Protein AF-A0A926DI66-F1 (afdb_monomer)

Sequence (82 aa):
MISLKTDSINLLYDCYIKQRSNLLWVLECKDLINIDHNLGNQLRDAVGDELLIYGFNGDEPNQYGILLESLIDEIGRLFIYN

Secondary structure (DSSP, 8-state):
-----HHHHHHHHHHHHHH-GGGTHHHH-SSPP---HHHHHHHHHHHHHHHHHHSEETTEE-HHHHHHHHHHHHHHHTTTT-

Radius of gyration: 12.32 Å; Cα contacts (8 Å, |Δi|>4): 85; chains: 1; bounding box: 29×22×31 Å

Mean predicted aligned error: 3.54 Å

pLDDT: mean 91.26, std 7.17, range [57.5, 97.62]

Nearest PDB structures (foldseek):
  3ajf-assembly2_C  TM=5.263E-01  e=6.633E+00  Rice hoja blanca virus - cr
  2jqq-assembly1_A  TM=3.575E-01  e=5.280E+00  Saccharomyces cerevisiae
  2hvs-assembly1_A  TM=3.018E-01  e=3.543E+00  Tequatrovirus T4

Structure (mmCIF, N/CA/C/O backbone):
data_AF-A0A926DI66-F1
#
_entry.id   AF-A0A926DI66-F1
#
loop_
_atom_site.group_PDB
_atom_site.id
_atom_site.type_symbol
_atom_site.label_atom_id
_atom_site.label_alt_id
_atom_site.label_comp_id
_atom_site.label_asym_id
_atom_site.label_entity_id
_atom_site.label_seq_id
_atom_site.pdbx_PDB_ins_code
_atom_site.Cartn_x
_atom_site.Cartn_y
_atom_site.Cartn_z
_atom_site.occupancy
_atom_site.B_iso_or_equiv
_atom_site.auth_seq_id
_atom_site.auth_comp_id
_atom_site.auth_asym_id
_atom_site.auth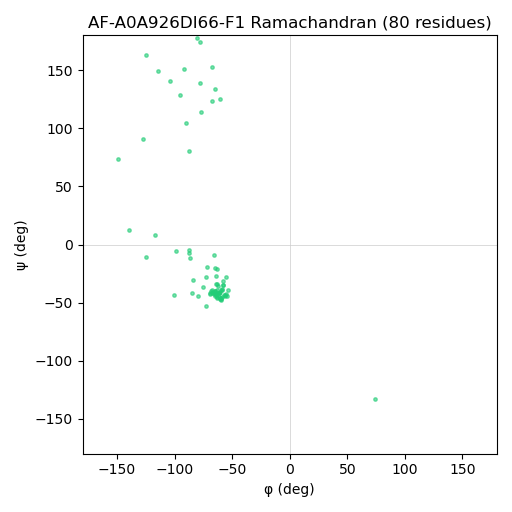_atom_id
_atom_site.pdbx_PDB_model_num
ATOM 1 N N . MET A 1 1 ? -8.829 5.418 12.792 1.00 69.44 1 MET A N 1
ATOM 2 C CA . MET A 1 1 ? -7.514 5.993 12.527 1.00 69.44 1 MET A CA 1
ATOM 3 C C . MET 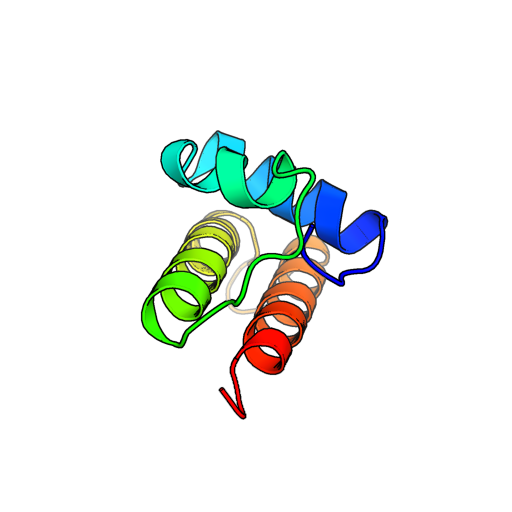A 1 1 ? -6.430 4.960 12.747 1.00 69.44 1 MET A C 1
ATOM 5 O O . MET A 1 1 ? -6.307 4.392 13.828 1.00 69.44 1 MET A O 1
ATOM 9 N N . ILE A 1 2 ? -5.682 4.709 11.684 1.00 76.12 2 ILE A N 1
ATOM 10 C CA . ILE A 1 2 ? -4.489 3.870 11.651 1.00 76.12 2 ILE A CA 1
ATOM 11 C C . ILE A 1 2 ? -3.314 4.663 12.237 1.00 76.12 2 ILE A C 1
ATOM 13 O O . ILE A 1 2 ? -3.183 5.862 11.992 1.00 76.12 2 ILE A O 1
ATOM 17 N N . SER A 1 3 ? -2.476 4.009 13.042 1.00 79.00 3 SER A N 1
ATOM 18 C CA . SER A 1 3 ? -1.324 4.651 13.683 1.00 79.00 3 SER A CA 1
ATOM 19 C C . SER A 1 3 ? -0.096 4.592 12.770 1.00 79.00 3 SER A C 1
ATOM 21 O O . SER A 1 3 ? 0.762 3.728 12.914 1.00 79.00 3 SER A O 1
ATOM 23 N N . LEU A 1 4 ? -0.035 5.508 11.802 1.00 80.75 4 LEU A N 1
ATOM 24 C CA . LEU A 1 4 ? 1.120 5.724 10.926 1.00 80.75 4 LEU A CA 1
ATOM 25 C C . LEU A 1 4 ? 1.576 7.187 10.984 1.00 80.75 4 LEU A C 1
ATOM 27 O O . LEU A 1 4 ? 0.838 8.069 11.426 1.00 80.75 4 LEU A O 1
ATOM 31 N N . LYS A 1 5 ? 2.805 7.452 10.528 1.00 86.94 5 LYS A N 1
ATOM 32 C CA . LYS A 1 5 ? 3.310 8.822 10.347 1.00 86.94 5 LYS A CA 1
ATOM 33 C C . LYS A 1 5 ? 2.548 9.521 9.218 1.00 86.94 5 LYS A C 1
ATOM 35 O O . LYS A 1 5 ? 2.103 8.866 8.281 1.00 86.94 5 LYS A O 1
ATOM 40 N N . THR A 1 6 ? 2.451 10.850 9.268 1.00 86.50 6 THR A N 1
ATOM 41 C CA . THR A 1 6 ? 1.718 11.648 8.268 1.00 86.50 6 THR A CA 1
ATOM 42 C C . THR A 1 6 ? 2.180 11.381 6.835 1.00 86.50 6 THR A C 1
ATOM 44 O O . THR A 1 6 ? 1.345 11.177 5.961 1.00 86.50 6 THR A O 1
ATOM 47 N N . ASP A 1 7 ? 3.491 11.315 6.595 1.00 89.44 7 ASP A N 1
ATOM 48 C CA . ASP A 1 7 ? 4.029 11.058 5.252 1.00 89.44 7 ASP A CA 1
ATOM 49 C C . ASP A 1 7 ? 3.652 9.658 4.750 1.00 89.44 7 ASP A C 1
ATOM 51 O O . ASP A 1 7 ? 3.247 9.500 3.599 1.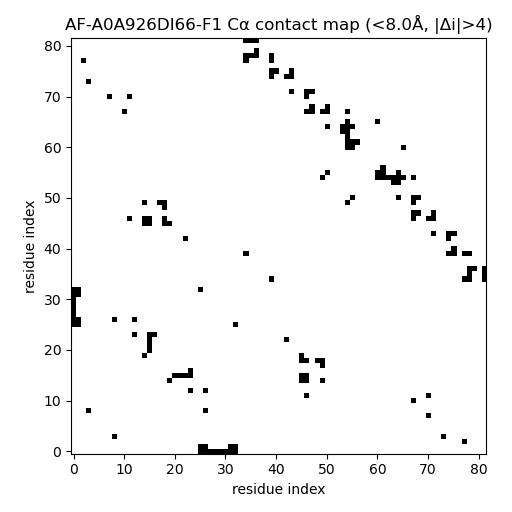00 89.44 7 ASP A O 1
ATOM 55 N N . SER A 1 8 ? 3.686 8.659 5.636 1.00 90.50 8 SER A N 1
ATOM 56 C CA . SER A 1 8 ? 3.231 7.295 5.353 1.00 90.50 8 SER A CA 1
ATOM 57 C C . SER A 1 8 ? 1.734 7.253 5.039 1.00 90.50 8 SER A C 1
ATOM 59 O O . SER A 1 8 ? 1.326 6.537 4.133 1.00 90.50 8 SER A O 1
ATOM 61 N N . ILE A 1 9 ? 0.910 8.041 5.742 1.00 91.06 9 ILE A N 1
ATOM 62 C CA . ILE A 1 9 ? -0.533 8.151 5.470 1.00 91.06 9 ILE A CA 1
ATOM 63 C C . ILE A 1 9 ? -0.781 8.768 4.092 1.00 91.06 9 ILE A C 1
ATOM 65 O O . ILE A 1 9 ? -1.608 8.249 3.348 1.00 91.06 9 ILE A O 1
ATOM 69 N N . ASN A 1 10 ? -0.064 9.836 3.735 1.00 93.19 10 ASN A N 1
ATOM 70 C CA . ASN A 1 10 ? -0.206 10.477 2.426 1.00 93.19 10 ASN A CA 1
ATOM 71 C C . ASN A 1 10 ? 0.193 9.520 1.295 1.00 93.19 10 ASN A C 1
ATOM 73 O O . ASN A 1 10 ? -0.550 9.355 0.332 1.00 93.19 10 ASN A O 1
ATOM 77 N N . LEU A 1 11 ? 1.326 8.829 1.450 1.00 94.38 11 LEU A N 1
ATOM 78 C CA . LEU A 1 11 ? 1.775 7.831 0.483 1.00 94.38 11 LEU A CA 1
ATOM 79 C C . LEU A 1 11 ? 0.773 6.673 0.353 1.00 94.38 11 LEU A C 1
ATOM 81 O O . LEU A 1 11 ? 0.469 6.233 -0.755 1.00 94.38 11 LEU A O 1
ATOM 85 N N . LEU A 1 12 ? 0.226 6.203 1.474 1.00 93.25 12 LEU A N 1
ATOM 86 C CA . LEU A 1 12 ? -0.772 5.137 1.498 1.00 93.25 12 LEU A CA 1
ATOM 87 C C . LEU A 1 12 ? -2.083 5.556 0.825 1.00 93.25 12 LEU A C 1
ATOM 89 O O . LEU A 1 12 ? -2.681 4.774 0.088 1.00 93.25 12 LEU A O 1
ATOM 93 N N . TYR A 1 13 ? -2.504 6.802 1.041 1.00 94.44 13 TYR A N 1
ATOM 94 C CA . TYR A 1 13 ? -3.671 7.389 0.393 1.00 94.44 13 TYR A CA 1
ATOM 95 C C . TYR A 1 13 ? -3.517 7.407 -1.133 1.00 94.44 13 TYR A C 1
ATOM 97 O O . TYR A 1 13 ? -4.415 6.951 -1.843 1.00 94.44 13 TYR A O 1
ATOM 105 N N . ASP A 1 14 ? -2.358 7.844 -1.636 1.00 93.88 14 ASP A N 1
ATOM 106 C CA . ASP A 1 14 ? -2.062 7.847 -3.072 1.00 93.88 14 ASP A CA 1
ATOM 107 C C . ASP A 1 14 ? -2.089 6.432 -3.667 1.00 93.88 14 ASP A C 1
ATOM 109 O O . ASP A 1 14 ? -2.662 6.223 -4.741 1.00 93.88 14 ASP A O 1
ATOM 113 N N . CYS A 1 15 ? -1.528 5.447 -2.955 1.00 93.62 15 CYS A N 1
ATOM 114 C CA . CYS A 1 15 ? -1.576 4.043 -3.373 1.00 93.62 15 CYS A CA 1
ATOM 115 C C . CYS A 1 15 ? -3.023 3.539 -3.453 1.00 93.62 15 CYS A C 1
ATOM 117 O O . CYS A 1 15 ? -3.415 2.909 -4.435 1.00 93.62 15 CYS A O 1
ATOM 119 N N . TYR A 1 16 ? -3.853 3.844 -2.453 1.00 92.81 16 TYR A N 1
ATOM 120 C CA . TYR A 1 16 ? -5.241 3.384 -2.429 1.00 92.81 16 TYR A CA 1
ATOM 121 C C . TYR A 1 16 ? -6.087 4.039 -3.510 1.00 92.81 16 TYR A C 1
ATOM 123 O O . TYR A 1 16 ? -6.859 3.337 -4.151 1.00 92.81 16 TYR A O 1
ATOM 131 N N . ILE A 1 17 ? -5.922 5.334 -3.789 1.00 92.81 17 ILE A N 1
ATOM 132 C CA . ILE A 1 17 ? -6.641 5.972 -4.902 1.00 92.81 17 ILE A CA 1
ATOM 133 C C . ILE A 1 17 ? -6.364 5.257 -6.228 1.00 92.81 17 ILE A C 1
ATOM 135 O O . ILE A 1 17 ? -7.295 5.045 -7.006 1.00 92.81 17 ILE A O 1
ATOM 139 N N . LYS A 1 18 ? -5.102 4.902 -6.493 1.00 91.88 18 LYS A N 1
ATOM 140 C CA . LYS A 1 18 ? -4.685 4.329 -7.779 1.00 91.88 18 LYS A CA 1
ATOM 141 C C . LYS A 1 18 ? -4.998 2.843 -7.897 1.00 91.88 18 LYS A C 1
ATOM 143 O O . LYS A 1 18 ? -5.471 2.411 -8.943 1.00 91.88 18 LYS A O 1
ATOM 148 N N . GLN A 1 19 ? -4.716 2.080 -6.843 1.00 92.62 19 GLN A N 1
ATOM 149 C CA . GLN A 1 19 ? -4.719 0.620 -6.897 1.00 92.62 19 GLN A CA 1
ATOM 150 C C . GLN A 1 19 ? -5.999 0.019 -6.314 1.00 92.62 19 GLN A C 1
ATOM 152 O O . GLN A 1 19 ? -6.569 -0.898 -6.903 1.00 92.62 19 GLN A O 1
ATOM 157 N N . ARG A 1 20 ? -6.478 0.522 -5.164 1.00 89.94 20 ARG A N 1
ATOM 158 C CA . ARG A 1 20 ? -7.602 -0.071 -4.407 1.00 89.94 20 ARG A CA 1
ATOM 159 C C . ARG A 1 20 ? -8.418 0.970 -3.644 1.00 89.94 20 ARG A C 1
ATOM 161 O O . ARG A 1 20 ? -8.375 1.053 -2.415 1.00 89.94 20 ARG A O 1
ATOM 168 N N . SER A 1 21 ? -9.217 1.747 -4.373 1.00 92.88 21 SER A N 1
ATOM 169 C CA . SER A 1 21 ? -9.992 2.859 -3.797 1.00 92.88 21 SER A CA 1
ATOM 170 C C . SER A 1 21 ? -11.035 2.402 -2.772 1.00 92.88 21 SER A C 1
ATOM 172 O O . SER A 1 21 ? -11.423 3.161 -1.885 1.00 92.88 21 SER A O 1
ATOM 174 N N . ASN A 1 22 ? -11.428 1.127 -2.816 1.00 92.75 22 ASN A N 1
ATOM 175 C CA . ASN A 1 22 ? -12.296 0.497 -1.827 1.00 92.75 22 ASN A CA 1
ATOM 176 C C . ASN A 1 22 ? -11.668 0.381 -0.423 1.00 92.75 22 ASN A C 1
ATOM 178 O O . ASN A 1 22 ? -12.380 0.002 0.501 1.00 92.75 22 ASN A O 1
ATOM 182 N N . LEU A 1 23 ? -10.374 0.677 -0.248 1.00 93.25 23 LEU A N 1
ATOM 183 C CA . LEU A 1 23 ? -9.679 0.667 1.048 1.00 93.25 23 LEU A CA 1
ATOM 184 C C . LEU A 1 23 ? -9.528 2.063 1.676 1.00 93.25 23 LEU A C 1
ATOM 186 O O . LEU A 1 23 ? -9.103 2.166 2.826 1.00 93.25 23 LEU A O 1
ATOM 190 N N . LEU A 1 24 ? -9.916 3.139 0.976 1.00 92.56 24 LEU A N 1
ATOM 191 C CA . LEU A 1 24 ? -9.766 4.521 1.465 1.00 92.56 24 LEU A CA 1
ATOM 192 C C . LEU A 1 24 ? -10.470 4.778 2.800 1.00 92.56 24 LEU A C 1
ATOM 194 O O . LEU A 1 24 ? -9.964 5.533 3.629 1.00 92.56 24 LEU A O 1
ATOM 198 N N . TRP A 1 25 ? -11.581 4.083 3.055 1.00 91.88 25 TRP A N 1
ATOM 199 C CA . TRP A 1 25 ? -12.327 4.205 4.308 1.00 91.88 25 TRP A CA 1
ATOM 200 C C . TRP A 1 25 ? -11.460 3.933 5.549 1.00 91.88 25 TRP A C 1
ATOM 202 O O . TRP A 1 25 ? -11.729 4.488 6.614 1.00 91.88 25 TRP A O 1
ATOM 212 N N . VAL A 1 26 ? -10.402 3.117 5.429 1.00 90.31 26 VAL A N 1
ATOM 213 C CA . VAL A 1 26 ? -9.472 2.817 6.531 1.00 90.31 26 VAL A CA 1
ATOM 214 C C . VAL A 1 26 ? -8.729 4.078 6.984 1.00 90.31 26 VAL A C 1
ATOM 216 O O . VAL A 1 26 ? -8.455 4.250 8.174 1.00 90.31 26 VAL A O 1
ATOM 219 N N . LEU A 1 27 ? -8.437 4.984 6.048 1.00 88.44 27 LEU A N 1
ATOM 220 C CA . LEU A 1 27 ? -7.749 6.251 6.304 1.00 88.44 27 LEU A CA 1
ATOM 221 C C . LEU A 1 27 ? -8.714 7.344 6.780 1.00 88.44 27 LEU A C 1
ATOM 223 O O . LEU A 1 27 ? -8.337 8.197 7.578 1.00 88.44 27 LEU A O 1
ATOM 227 N N . GLU A 1 28 ? -9.969 7.290 6.338 1.00 86.94 28 GLU A N 1
ATOM 228 C CA . GLU A 1 28 ? -11.003 8.283 6.661 1.00 86.94 28 GLU A CA 1
ATOM 229 C C . GLU A 1 28 ? -11.743 7.990 7.978 1.00 86.94 28 GLU A C 1
ATOM 231 O O . GLU A 1 28 ? -12.481 8.831 8.501 1.00 86.94 28 GLU A O 1
ATOM 236 N N . CYS A 1 29 ? -11.558 6.793 8.538 1.00 85.75 29 CYS A N 1
ATOM 237 C CA . CYS A 1 29 ? -12.234 6.378 9.756 1.00 85.75 29 CYS A CA 1
ATOM 238 C C . CYS A 1 29 ? -11.769 7.182 10.981 1.00 85.75 29 CYS A C 1
ATOM 240 O O . CYS A 1 29 ? -10.589 7.170 11.359 1.00 85.75 29 CYS A O 1
ATOM 242 N N . LYS A 1 30 ? -12.733 7.820 11.656 1.00 82.25 30 LYS A N 1
ATOM 243 C CA . LYS A 1 30 ? -12.512 8.623 12.870 1.00 82.25 30 LYS A CA 1
ATOM 244 C C . LYS A 1 30 ? -12.204 7.773 14.107 1.00 82.25 30 LYS A C 1
ATOM 246 O O . LYS A 1 30 ? -11.468 8.231 14.976 1.00 82.25 30 LYS A O 1
ATOM 251 N N . ASP A 1 31 ? -12.700 6.540 14.153 1.00 86.44 31 ASP A N 1
ATOM 252 C CA . ASP A 1 31 ? -12.515 5.617 15.277 1.00 86.44 31 ASP A CA 1
ATOM 253 C C . ASP A 1 31 ? -11.289 4.728 15.080 1.00 86.44 31 ASP A C 1
ATOM 255 O O . ASP A 1 31 ? -10.899 4.446 13.949 1.00 86.44 31 ASP A O 1
ATOM 259 N N . LEU A 1 32 ? -10.646 4.278 16.160 1.00 80.31 32 LEU A N 1
ATOM 260 C CA . LEU A 1 32 ? -9.497 3.374 16.063 1.00 80.31 32 LEU A CA 1
ATOM 261 C C . LEU A 1 32 ? -9.920 2.064 15.371 1.00 80.31 32 LEU A C 1
ATOM 263 O O . LEU A 1 32 ? -10.866 1.413 15.809 1.00 80.31 32 LEU A O 1
ATOM 267 N N . ILE A 1 33 ? -9.228 1.686 14.294 1.00 83.69 33 ILE A N 1
ATOM 268 C CA . ILE A 1 33 ? -9.515 0.442 13.568 1.00 83.69 33 ILE A CA 1
ATOM 269 C C . ILE A 1 33 ? -8.575 -0.631 14.095 1.00 83.69 33 ILE A C 1
ATOM 271 O O . ILE A 1 33 ?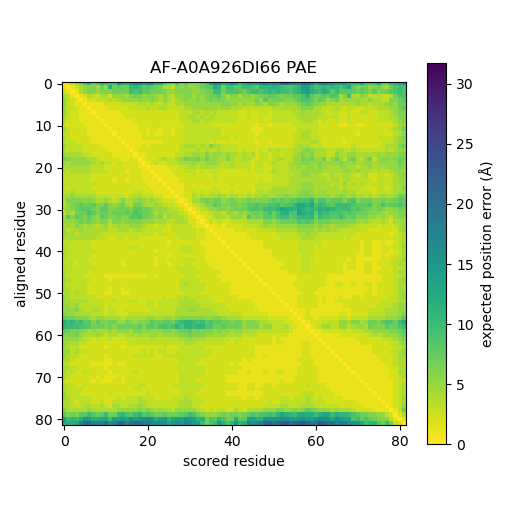 -7.360 -0.430 14.103 1.00 83.69 33 ILE A O 1
ATOM 275 N N . ASN A 1 34 ? -9.131 -1.776 14.486 1.00 85.19 34 ASN A N 1
ATOM 276 C CA . ASN A 1 34 ? -8.323 -2.968 14.683 1.00 85.19 34 ASN A CA 1
ATOM 277 C C . ASN A 1 34 ? -7.987 -3.571 13.314 1.00 85.19 34 ASN A C 1
ATOM 279 O O . ASN A 1 34 ? -8.887 -4.002 12.593 1.00 85.19 34 ASN A O 1
ATOM 283 N N . ILE A 1 35 ? -6.709 -3.556 12.944 1.00 89.25 35 ILE A N 1
ATOM 284 C CA . ILE A 1 35 ? -6.237 -4.145 11.692 1.00 89.25 35 ILE A CA 1
ATOM 285 C C . ILE A 1 35 ? -5.886 -5.599 11.989 1.00 89.25 35 ILE A C 1
ATOM 287 O O . ILE A 1 35 ? -4.870 -5.883 12.623 1.00 89.25 35 ILE A O 1
ATOM 291 N N . ASP A 1 36 ? -6.758 -6.506 11.559 1.00 92.12 36 ASP A N 1
ATOM 292 C CA . ASP A 1 36 ? -6.479 -7.938 11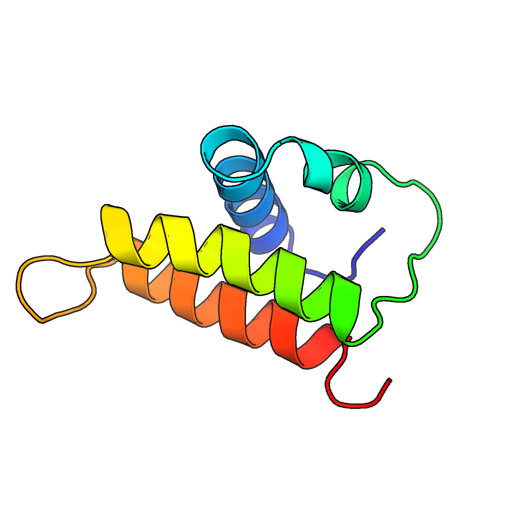.577 1.00 92.12 36 ASP A CA 1
ATOM 293 C C . ASP A 1 36 ? -5.556 -8.340 10.414 1.00 92.12 36 ASP A C 1
ATOM 295 O O . ASP A 1 36 ? -5.230 -7.537 9.534 1.00 92.12 36 ASP A O 1
ATOM 299 N N . HIS A 1 37 ? -5.141 -9.606 10.392 1.00 93.06 37 HIS A N 1
ATOM 300 C CA . HIS A 1 37 ? -4.293 -10.137 9.328 1.00 93.06 37 HIS A CA 1
ATOM 301 C C . HIS A 1 37 ? -4.896 -9.996 7.922 1.00 93.06 37 HIS A C 1
ATOM 303 O O . HIS A 1 37 ? -4.155 -9.786 6.965 1.00 93.06 37 HIS A O 1
ATOM 309 N N . ASN A 1 38 ? -6.217 -10.117 7.766 1.00 94.12 38 ASN A N 1
ATOM 310 C CA . ASN A 1 38 ? -6.850 -10.069 6.450 1.00 94.12 38 ASN A CA 1
ATOM 311 C C . ASN A 1 38 ? -6.849 -8.639 5.906 1.00 94.12 38 ASN A C 1
ATOM 313 O O . ASN A 1 38 ? -6.347 -8.392 4.810 1.00 94.12 38 ASN A O 1
ATOM 317 N N . LEU A 1 39 ? -7.357 -7.692 6.695 1.00 93.44 39 LEU A N 1
ATOM 318 C CA . LEU A 1 39 ? -7.332 -6.283 6.339 1.00 93.44 39 LEU A CA 1
ATOM 319 C C . LEU A 1 39 ? -5.887 -5.822 6.148 1.00 93.44 39 LEU A C 1
ATOM 321 O O . LEU A 1 39 ? -5.574 -5.243 5.118 1.00 93.44 39 LEU A O 1
ATOM 325 N N . GLY A 1 40 ? -4.994 -6.148 7.082 1.00 93.81 40 GLY A N 1
ATOM 326 C CA . GLY A 1 40 ? -3.579 -5.795 7.016 1.00 93.81 40 GLY A CA 1
ATOM 327 C C . GLY A 1 40 ? -2.883 -6.269 5.740 1.00 93.81 40 GLY A C 1
ATOM 328 O O . GLY A 1 40 ? -2.154 -5.495 5.117 1.00 93.81 40 GLY A O 1
ATOM 329 N N . ASN A 1 41 ? -3.155 -7.499 5.300 1.00 94.56 41 ASN A N 1
ATOM 330 C CA . ASN A 1 41 ? -2.640 -8.003 4.028 1.00 94.56 41 ASN A CA 1
ATOM 331 C C . ASN A 1 41 ? -3.229 -7.246 2.832 1.00 94.56 41 ASN A C 1
ATOM 333 O O . ASN A 1 41 ? -2.469 -6.834 1.968 1.00 94.56 41 ASN A O 1
ATOM 337 N N . GLN A 1 42 ? -4.534 -6.950 2.817 1.00 95.25 42 GLN A N 1
ATOM 338 C CA . GLN A 1 42 ? -5.135 -6.142 1.742 1.00 95.25 42 GLN A CA 1
ATOM 339 C C . GLN A 1 42 ? 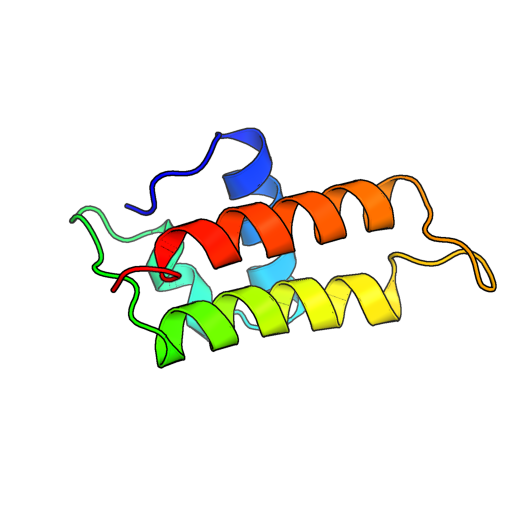-4.518 -4.739 1.641 1.00 95.25 42 GLN A C 1
ATOM 341 O O . GLN A 1 42 ? -4.308 -4.232 0.538 1.00 95.25 42 GLN A O 1
ATOM 346 N N . LEU A 1 43 ? -4.215 -4.113 2.785 1.00 94.00 43 LEU A N 1
ATOM 347 C CA . LEU A 1 43 ? -3.524 -2.823 2.839 1.00 94.00 43 LEU A CA 1
ATOM 348 C C . LEU A 1 43 ? -2.108 -2.927 2.248 1.00 94.00 43 LEU A C 1
ATOM 350 O O . LEU A 1 43 ? -1.719 -2.079 1.447 1.00 94.00 43 LEU A O 1
ATOM 354 N N . ARG A 1 44 ? -1.351 -3.977 2.601 1.00 95.44 44 ARG A N 1
ATOM 355 C CA . ARG A 1 44 ? -0.014 -4.232 2.035 1.00 95.44 44 ARG A CA 1
ATOM 356 C C . ARG A 1 44 ? -0.066 -4.505 0.539 1.00 95.44 44 ARG A C 1
ATOM 358 O O . ARG A 1 44 ? 0.756 -3.955 -0.182 1.00 95.44 44 ARG A O 1
ATOM 365 N N . ASP A 1 45 ? -1.021 -5.309 0.085 1.00 95.88 45 ASP A N 1
ATOM 366 C CA . ASP A 1 45 ? -1.155 -5.697 -1.320 1.00 95.88 45 ASP A CA 1
ATOM 367 C C . ASP A 1 45 ? -1.378 -4.473 -2.210 1.00 95.88 45 ASP A C 1
ATOM 369 O O . ASP A 1 45 ? -0.747 -4.359 -3.251 1.00 95.88 45 ASP A O 1
ATOM 373 N N . ALA A 1 46 ? -2.187 -3.499 -1.779 1.00 95.38 46 ALA A N 1
ATOM 374 C CA . ALA A 1 46 ? -2.383 -2.264 -2.542 1.00 95.38 46 ALA A CA 1
ATOM 375 C C . ALA A 1 46 ? -1.090 -1.441 -2.710 1.00 95.38 46 ALA A C 1
ATOM 377 O O . ALA A 1 46 ? -0.879 -0.830 -3.756 1.00 95.38 46 ALA A O 1
ATOM 378 N N . VAL A 1 47 ? -0.217 -1.423 -1.698 1.00 97.38 47 VAL A N 1
ATOM 379 C CA . VAL A 1 47 ? 1.102 -0.771 -1.790 1.00 97.38 47 VAL A CA 1
ATOM 380 C C . VAL A 1 47 ? 2.066 -1.617 -2.630 1.00 97.38 47 VAL A C 1
ATOM 382 O O . VAL A 1 47 ? 2.844 -1.072 -3.408 1.00 97.38 47 VAL A O 1
ATOM 385 N N . GLY A 1 48 ? 1.987 -2.945 -2.516 1.00 97.12 48 GLY A N 1
ATOM 386 C CA . GLY A 1 48 ? 2.744 -3.894 -3.332 1.00 97.12 48 GLY A CA 1
ATOM 387 C C . GLY A 1 48 ? 2.420 -3.784 -4.823 1.00 97.12 48 GLY A C 1
ATOM 388 O O . GLY A 1 48 ? 3.335 -3.770 -5.642 1.00 97.12 48 GLY A O 1
ATOM 389 N N . ASP A 1 49 ? 1.143 -3.622 -5.170 1.00 96.31 49 ASP A N 1
ATOM 390 C CA . ASP A 1 49 ? 0.678 -3.397 -6.540 1.00 96.31 49 ASP A CA 1
ATOM 391 C C . ASP A 1 49 ? 1.325 -2.116 -7.126 1.00 96.31 49 ASP A C 1
ATOM 393 O O . ASP A 1 49 ? 1.865 -2.140 -8.233 1.00 96.31 49 ASP A O 1
ATOM 397 N N . GLU A 1 50 ? 1.372 -1.011 -6.366 1.00 97.19 50 GLU A N 1
ATOM 398 C CA . GLU A 1 50 ? 2.055 0.232 -6.782 1.00 97.19 50 GLU A CA 1
ATOM 399 C C . GLU A 1 50 ? 3.578 0.035 -6.920 1.00 97.19 50 GLU A C 1
ATOM 401 O O . GLU A 1 50 ? 4.179 0.503 -7.892 1.00 97.19 50 GLU A O 1
ATOM 406 N N . LEU A 1 51 ? 4.203 -0.685 -5.980 1.00 97.31 51 LEU A N 1
ATOM 407 C CA . LEU A 1 51 ? 5.639 -0.992 -5.978 1.00 97.31 51 LEU A CA 1
ATOM 408 C C . LEU A 1 51 ? 6.041 -1.777 -7.228 1.00 97.31 51 LEU A C 1
ATOM 410 O O . LEU A 1 51 ? 7.011 -1.409 -7.887 1.00 97.31 51 LEU A O 1
ATOM 414 N N . LEU A 1 52 ? 5.275 -2.802 -7.601 1.00 96.12 52 LEU A N 1
ATOM 415 C CA . LEU A 1 52 ? 5.551 -3.617 -8.786 1.00 96.12 52 LEU A CA 1
ATOM 416 C C . LEU A 1 52 ? 5.473 -2.816 -10.091 1.00 96.12 52 LEU A C 1
ATOM 418 O O . LEU A 1 52 ? 6.223 -3.096 -11.024 1.00 96.12 52 LEU A O 1
ATOM 422 N N . ILE A 1 53 ? 4.579 -1.828 -10.168 1.00 95.81 53 ILE A N 1
ATOM 423 C CA . ILE A 1 53 ? 4.366 -1.051 -11.394 1.00 95.81 53 ILE A CA 1
ATOM 424 C C . ILE A 1 53 ? 5.363 0.111 -11.501 1.00 95.81 53 ILE A C 1
ATOM 426 O O . ILE A 1 53 ? 5.877 0.378 -12.588 1.00 95.81 53 ILE A O 1
ATOM 430 N N . TYR A 1 54 ? 5.634 0.813 -10.397 1.00 96.25 54 TYR A N 1
ATOM 431 C CA . TYR A 1 54 ? 6.337 2.103 -10.424 1.00 96.25 54 TYR A CA 1
ATOM 432 C C . TYR A 1 54 ? 7.586 2.169 -9.548 1.00 96.25 54 TYR A C 1
ATOM 434 O O . TYR A 1 54 ? 8.336 3.144 -9.625 1.00 96.25 54 TYR A O 1
ATOM 442 N N . GLY A 1 55 ? 7.818 1.180 -8.691 1.00 96.88 55 GLY A N 1
ATOM 443 C CA . GLY A 1 55 ? 8.877 1.233 -7.691 1.00 96.88 55 GLY A CA 1
ATOM 444 C C . GLY A 1 55 ? 10.239 0.732 -8.165 1.00 96.88 55 GLY A C 1
ATOM 445 O O . GLY A 1 55 ? 11.208 0.883 -7.430 1.00 96.88 55 GLY A O 1
ATOM 446 N N . PHE A 1 56 ? 10.358 0.208 -9.386 1.00 97.00 56 PHE A N 1
ATOM 447 C CA . PHE A 1 56 ? 11.614 -0.339 -9.907 1.00 97.00 56 PHE A CA 1
ATOM 448 C C . PHE A 1 56 ? 12.162 0.459 -11.093 1.00 97.00 56 PHE A C 1
ATOM 450 O O . PHE A 1 56 ? 11.420 1.065 -11.868 1.00 97.00 56 PHE A O 1
ATOM 457 N N . ASN A 1 57 ? 13.486 0.471 -11.229 1.00 95.25 57 ASN A N 1
ATOM 458 C CA . ASN A 1 57 ? 14.199 0.939 -12.413 1.00 95.25 57 ASN A CA 1
ATOM 459 C C . ASN A 1 57 ? 15.168 -0.161 -12.867 1.00 95.25 57 ASN A C 1
ATOM 461 O O . ASN A 1 57 ? 16.304 -0.235 -12.398 1.00 95.25 57 ASN A O 1
ATOM 465 N N . GLY A 1 58 ? 14.696 -1.035 -13.757 1.00 93.56 58 GLY A N 1
ATOM 466 C CA . GLY A 1 58 ? 15.353 -2.318 -14.007 1.00 93.56 58 GLY A CA 1
ATOM 467 C C . GLY A 1 58 ? 15.103 -3.272 -12.840 1.00 93.56 58 GLY A C 1
ATOM 468 O O . GLY A 1 58 ? 13.970 -3.369 -12.376 1.00 93.56 58 GLY A O 1
ATOM 469 N N . ASP A 1 59 ? 16.154 -3.934 -12.361 1.00 92.25 59 ASP A N 1
ATOM 470 C CA . ASP A 1 59 ? 16.067 -4.901 -11.256 1.00 92.25 59 ASP A CA 1
ATOM 471 C C . ASP A 1 59 ? 16.197 -4.253 -9.864 1.00 92.25 59 ASP A C 1
ATOM 473 O O . ASP A 1 59 ? 16.001 -4.916 -8.849 1.00 92.25 59 ASP A O 1
ATOM 477 N N . GLU A 1 60 ? 16.515 -2.957 -9.801 1.00 94.94 60 GLU A N 1
ATOM 478 C CA . GLU A 1 60 ? 16.749 -2.233 -8.549 1.00 94.94 60 GLU A CA 1
ATOM 479 C C . GLU A 1 60 ? 15.552 -1.341 -8.184 1.00 94.94 60 GLU A C 1
ATOM 481 O O . GLU A 1 60 ? 14.979 -0.679 -9.066 1.00 94.94 60 GLU A O 1
ATOM 486 N N . PRO A 1 61 ? 15.174 -1.256 -6.896 1.00 96.19 61 PRO A N 1
ATOM 487 C CA . 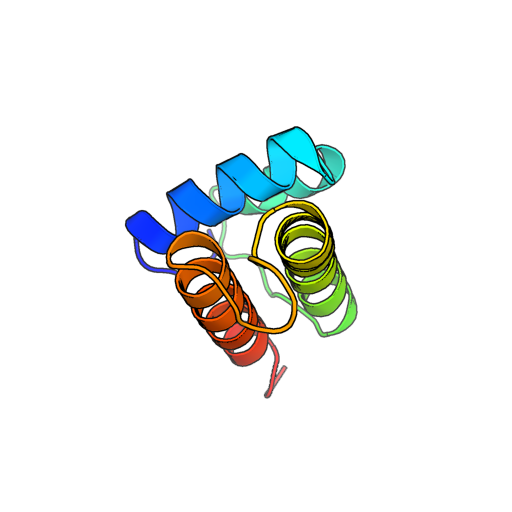PRO A 1 61 ? 14.161 -0.315 -6.451 1.00 96.19 61 PRO A CA 1
ATOM 488 C C . PRO A 1 61 ? 14.653 1.126 -6.639 1.00 96.19 61 PRO A C 1
ATOM 490 O O . PRO A 1 61 ? 15.773 1.498 -6.286 1.00 96.19 61 PRO A O 1
ATOM 493 N N . ASN A 1 62 ? 13.793 1.969 -7.203 1.00 97.50 62 ASN A N 1
ATOM 494 C CA . ASN A 1 62 ? 14.037 3.402 -7.296 1.00 97.50 62 ASN A CA 1
ATOM 495 C C . ASN A 1 62 ? 13.686 4.096 -5.962 1.00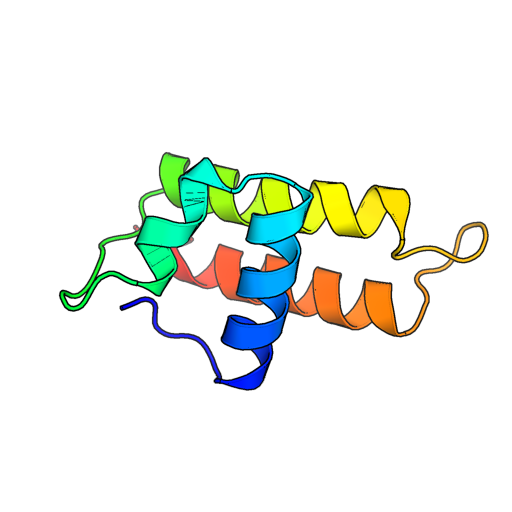 97.50 62 ASN A C 1
ATOM 497 O O . ASN A 1 62 ? 13.202 3.471 -5.018 1.00 97.50 62 ASN A O 1
ATOM 501 N N . GLN A 1 63 ? 13.905 5.412 -5.869 1.00 97.19 63 GLN A N 1
ATOM 502 C CA . GLN A 1 63 ? 13.629 6.156 -4.632 1.00 97.19 63 GLN A CA 1
ATOM 503 C C . GLN A 1 63 ? 12.166 6.033 -4.174 1.00 97.19 63 GLN A C 1
ATOM 505 O O . GLN A 1 63 ? 11.908 5.988 -2.975 1.00 97.19 63 GLN A O 1
ATOM 510 N N . TYR A 1 64 ? 11.219 5.965 -5.112 1.00 97.00 64 TYR A N 1
ATOM 511 C CA . TYR A 1 64 ? 9.813 5.746 -4.792 1.00 97.00 64 TYR A CA 1
ATOM 512 C C . TYR A 1 64 ? 9.575 4.321 -4.276 1.00 97.00 64 TYR A C 1
ATOM 514 O O . TYR A 1 64 ? 8.922 4.152 -3.250 1.00 97.00 64 TYR A O 1
ATOM 522 N N . GLY A 1 65 ? 10.186 3.315 -4.908 1.00 97.62 65 GLY A N 1
ATOM 523 C CA . GLY A 1 65 ? 10.137 1.922 -4.465 1.00 97.62 65 GLY A CA 1
ATOM 524 C C . GLY A 1 65 ? 10.622 1.725 -3.032 1.00 97.62 65 GLY A C 1
ATOM 525 O O . GLY A 1 65 ? 9.928 1.096 -2.243 1.00 97.62 65 GLY A O 1
ATOM 526 N N . ILE A 1 66 ? 11.735 2.358 -2.651 1.00 97.56 66 ILE A N 1
ATOM 527 C CA . ILE A 1 66 ? 12.266 2.297 -1.275 1.00 97.56 66 ILE A CA 1
ATOM 528 C C . ILE A 1 66 ? 11.244 2.831 -0.254 1.00 97.56 66 ILE A C 1
ATOM 530 O O . ILE A 1 66 ? 11.089 2.279 0.837 1.00 97.56 66 ILE A O 1
ATOM 534 N N . LEU A 1 67 ? 10.520 3.904 -0.597 1.00 97.25 67 LEU A N 1
ATOM 535 C CA . LEU A 1 67 ? 9.471 4.448 0.271 1.00 97.25 67 LEU A CA 1
ATOM 536 C C . LEU A 1 67 ? 8.281 3.487 0.391 1.00 97.25 67 LEU A C 1
ATOM 538 O O . LEU A 1 67 ? 7.740 3.324 1.485 1.00 97.25 67 LEU A O 1
ATOM 542 N N . LEU A 1 68 ? 7.896 2.832 -0.707 1.00 97.44 68 LEU A N 1
ATOM 543 C CA . LEU A 1 68 ? 6.816 1.844 -0.723 1.00 97.44 68 LEU A CA 1
ATOM 544 C C . LEU A 1 68 ? 7.182 0.584 0.073 1.00 97.44 68 LEU A C 1
ATOM 546 O O . LEU A 1 68 ? 6.359 0.107 0.848 1.00 97.44 68 LEU A O 1
ATOM 550 N N . GLU A 1 69 ? 8.413 0.083 -0.036 1.00 96.81 69 GLU A N 1
ATOM 551 C CA . GLU A 1 69 ? 8.904 -1.039 0.778 1.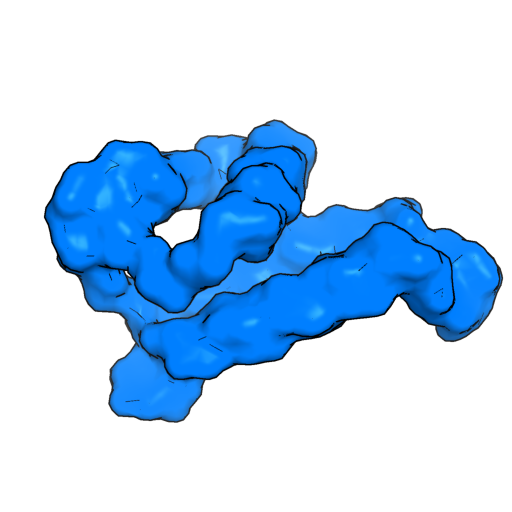00 96.81 69 GLU A CA 1
ATOM 552 C C . GLU A 1 69 ? 8.870 -0.704 2.273 1.00 96.81 69 GLU A C 1
ATOM 554 O O . GLU A 1 69 ? 8.312 -1.457 3.074 1.00 96.81 69 GLU A O 1
ATOM 559 N N . SER A 1 70 ? 9.371 0.478 2.650 1.00 96.12 70 SER A N 1
ATOM 560 C CA . SER A 1 70 ? 9.294 0.954 4.035 1.00 96.12 70 SER A CA 1
ATOM 561 C C . SER A 1 70 ? 7.845 1.044 4.529 1.00 96.12 70 SER A C 1
ATOM 563 O O . SER A 1 70 ? 7.566 0.732 5.689 1.00 96.12 70 SER A O 1
ATOM 565 N N . LEU A 1 71 ? 6.913 1.462 3.668 1.00 96.38 71 LEU A N 1
ATOM 566 C CA . LEU A 1 71 ? 5.492 1.535 3.997 1.00 96.38 71 LEU A CA 1
ATOM 567 C C . LEU A 1 71 ? 4.868 0.142 4.162 1.00 96.38 71 LEU A C 1
ATOM 569 O O . LEU A 1 71 ? 4.113 -0.073 5.109 1.00 96.38 71 LEU A O 1
ATOM 573 N N . ILE A 1 72 ? 5.210 -0.822 3.304 1.00 96.06 72 ILE A N 1
ATOM 574 C CA . ILE A 1 72 ? 4.776 -2.223 3.427 1.00 96.06 72 ILE A CA 1
ATOM 575 C C . ILE A 1 72 ? 5.203 -2.798 4.784 1.00 96.06 72 ILE A C 1
ATOM 577 O O . ILE A 1 72 ? 4.397 -3.443 5.464 1.00 96.06 72 ILE A O 1
ATOM 581 N N . ASP A 1 73 ? 6.436 -2.523 5.209 1.00 94.38 73 ASP A N 1
ATOM 582 C CA . ASP A 1 73 ? 6.951 -2.940 6.514 1.00 94.38 73 ASP A CA 1
ATOM 583 C C . ASP A 1 73 ? 6.242 -2.237 7.679 1.00 94.38 73 ASP A C 1
ATOM 585 O O . ASP A 1 73 ? 5.943 -2.862 8.701 1.00 94.38 73 ASP A O 1
ATOM 589 N N . GLU A 1 74 ? 5.957 -0.937 7.549 1.00 93.75 74 GLU A N 1
ATOM 590 C CA . GLU A 1 74 ? 5.175 -0.183 8.533 1.00 93.75 74 GLU A CA 1
ATOM 591 C C . GLU A 1 74 ? 3.766 -0.755 8.703 1.00 93.75 74 GLU A C 1
ATOM 593 O O . GLU A 1 74 ? 3.343 -0.978 9.838 1.00 93.75 74 GLU A O 1
ATOM 598 N N . ILE A 1 75 ? 3.073 -1.055 7.603 1.00 92.62 75 ILE A N 1
ATOM 599 C CA . ILE A 1 75 ? 1.737 -1.660 7.630 1.00 92.62 75 ILE A CA 1
ATOM 600 C C . ILE A 1 75 ? 1.803 -3.059 8.246 1.00 92.62 75 ILE A C 1
ATOM 602 O O . ILE A 1 75 ? 0.975 -3.386 9.092 1.00 92.62 75 ILE A O 1
ATOM 606 N N . GLY A 1 76 ? 2.810 -3.866 7.895 1.00 92.50 76 GLY A N 1
ATOM 607 C CA . GLY A 1 76 ? 3.020 -5.198 8.472 1.00 92.50 76 GLY A CA 1
ATOM 608 C C . GLY A 1 76 ? 3.089 -5.186 10.002 1.00 92.50 76 GLY A C 1
ATOM 609 O O . GLY A 1 76 ? 2.503 -6.042 10.664 1.00 92.50 76 GLY A O 1
ATOM 610 N N . ARG A 1 77 ? 3.733 -4.171 10.589 1.00 91.50 77 ARG A N 1
ATOM 611 C CA . ARG A 1 77 ? 3.827 -4.021 12.051 1.00 91.50 77 ARG A CA 1
ATOM 612 C C . ARG A 1 77 ? 2.485 -3.767 12.739 1.00 91.50 77 ARG A C 1
ATOM 614 O O . ARG A 1 77 ? 2.388 -4.028 13.935 1.00 91.50 77 ARG A O 1
ATOM 621 N N . LEU A 1 78 ? 1.462 -3.307 12.018 1.00 89.44 78 LEU A N 1
ATOM 622 C CA . LEU A 1 78 ? 0.142 -3.015 12.589 1.00 89.44 78 LEU A CA 1
ATOM 623 C C . LEU A 1 78 ? -0.646 -4.272 12.965 1.00 89.44 78 LEU A C 1
ATOM 625 O O . LEU A 1 78 ? -1.579 -4.169 13.753 1.00 89.44 78 LEU A O 1
ATOM 629 N N . PHE A 1 79 ? -0.287 -5.429 12.407 1.00 87.31 79 PHE A N 1
ATOM 630 C CA . PHE A 1 79 ? -1.043 -6.672 12.572 1.00 87.31 79 PHE A CA 1
ATOM 631 C C . PHE A 1 79 ? -0.156 -7.911 12.764 1.00 87.31 79 PHE A C 1
ATOM 633 O O . PHE A 1 79 ? -0.639 -9.032 12.707 1.00 87.31 79 PHE A O 1
ATOM 640 N N . ILE A 1 80 ? 1.146 -7.732 13.015 1.00 79.19 80 ILE A N 1
ATOM 641 C CA . ILE A 1 80 ? 2.080 -8.840 13.297 1.00 79.19 80 ILE A CA 1
ATOM 642 C C . ILE A 1 80 ? 1.736 -9.588 14.599 1.00 79.19 80 ILE A C 1
ATOM 644 O O . ILE A 1 80 ? 2.073 -10.762 14.731 1.00 79.19 80 ILE A O 1
ATOM 648 N N . TYR A 1 81 ? 1.095 -8.910 15.557 1.00 66.88 81 TYR A N 1
ATOM 649 C CA . TYR A 1 81 ? 0.764 -9.447 16.884 1.00 66.88 81 TYR A CA 1
ATOM 650 C C . TYR A 1 81 ? -0.751 -9.531 17.154 1.00 66.88 81 TYR A C 1
ATOM 652 O O . TYR A 1 81 ? -1.127 -9.770 18.302 1.00 66.88 81 TYR A O 1
ATOM 660 N N . ASN A 1 82 ? -1.595 -9.283 16.143 1.00 57.50 82 ASN A N 1
ATOM 661 C CA . ASN A 1 82 ? -3.059 -9.226 16.282 1.00 57.50 82 ASN A CA 1
ATOM 662 C C . ASN A 1 82 ? -3.748 -10.546 15.944 1.00 57.50 82 ASN A C 1
ATOM 664 O O . ASN A 1 82 ? -3.284 -11.240 15.018 1.00 57.50 82 ASN A O 1
#

Solvent-accessible surface area (backbone atoms only — not comparable to full-atom values): 4607 Å² total; per-residue (Å²): 48,70,96,67,56,70,68,55,48,54,54,50,50,55,28,19,64,75,66,35,54,90,54,46,61,59,74,70,33,86,57,79,61,86,45,40,58,67,60,35,46,56,57,34,48,29,41,47,56,45,32,75,75,67,10,51,62,80,97,44,69,35,80,62,15,54,53,38,54,54,43,40,55,56,48,48,65,66,22,74,87,94

Organism: NCBI:txid2763657

Foldseek 3Di:
DDPDDPVLLVLLCVLCVPQNVVLCVVSVDPDDDQQEPVNLVVSLVSLVVVLVVPQDDPPDGDPSNVSSVVSSVVSCVSHVPD